Protein AF-A0A947ZQ32-F1 (afdb_monomer)

Nearest PDB structures (foldseek):
  6jqa-assembly1_A  TM=7.070E-01  e=9.763E-01  Onion yellows phytoplasma OY-W

Secondary structure (DSSP, 8-state):
-HHHHHHHHHHHHHTTHHHHHHTTS---SSHHHHHHHHHHHHHHHHHHHHHHHHHHHHHHHHHHHHTTTSHHHHHHHHHHHHHHHHHHHHHHHHHHHHHHHHHHHH-----------------GGGS--

Solvent-accessible surface area (backbone atoms only — not comparable to full-atom values): 7634 Å² total; per-residue (Å²): 116,76,66,58,53,50,54,51,46,51,54,59,61,50,55,64,54,51,52,63,64,52,72,73,53,77,83,62,92,45,74,67,41,54,52,51,50,53,52,54,55,49,61,62,46,49,64,56,50,51,55,52,49,54,54,49,36,55,50,28,52,54,50,28,64,76,34,58,90,38,75,71,50,30,52,54,24,50,51,49,35,51,53,38,51,51,55,50,49,57,63,60,54,49,56,59,52,52,49,51,51,44,43,72,74,69,48,75,89,68,72,82,70,79,67,81,75,69,77,76,71,73,74,76,78,77,84,79,126

Structure (mmCIF, N/CA/C/O backbone):
data_AF-A0A947ZQ32-F1
#
_entry.id   AF-A0A947ZQ32-F1
#
loop_
_atom_site.group_PDB
_atom_site.id
_atom_site.type_symbol
_atom_site.label_atom_id
_atom_site.label_alt_id
_atom_site.label_comp_id
_atom_site.label_asym_id
_atom_site.label_entity_id
_atom_site.label_seq_id
_atom_site.pdbx_PDB_ins_code
_atom_site.Cartn_x
_atom_site.Cartn_y
_atom_site.Cartn_z
_atom_site.occupancy
_atom_site.B_iso_or_equiv
_atom_site.auth_seq_id
_atom_site.auth_comp_id
_atom_site.auth_asym_id
_atom_site.auth_atom_id
_atom_site.pdbx_PDB_model_num
ATOM 1 N N . MET A 1 1 ? -3.448 5.251 24.837 1.00 46.88 1 MET A N 1
ATOM 2 C CA . MET A 1 1 ? -2.026 5.381 24.421 1.00 46.88 1 MET A CA 1
ATOM 3 C C . MET A 1 1 ? -1.297 4.055 24.137 1.00 46.88 1 MET A C 1
ATOM 5 O O . MET A 1 1 ? -0.444 4.045 23.260 1.00 46.88 1 MET A O 1
ATOM 9 N N . LYS A 1 2 ? -1.602 2.927 24.808 1.00 46.62 2 LYS A N 1
ATOM 10 C CA . LYS A 1 2 ? -0.868 1.649 24.618 1.00 46.62 2 LYS A CA 1
ATOM 11 C C . LYS A 1 2 ? -0.975 1.030 23.205 1.00 46.62 2 LYS A C 1
ATOM 13 O O . LYS A 1 2 ? -0.033 0.395 22.752 1.00 46.62 2 LYS A O 1
ATOM 18 N N . LYS A 1 3 ? -2.090 1.234 22.492 1.00 54.50 3 LYS A N 1
ATOM 19 C CA . LYS A 1 3 ? -2.329 0.665 21.147 1.00 54.50 3 LYS A CA 1
ATOM 20 C C . LYS A 1 3 ? -1.527 1.384 20.051 1.00 54.50 3 LYS A C 1
ATOM 22 O O . LYS A 1 3 ? -0.923 0.719 19.224 1.00 54.50 3 LYS A O 1
ATOM 27 N N . ILE A 1 4 ? -1.440 2.717 20.110 1.00 63.47 4 ILE A N 1
ATOM 28 C CA . ILE A 1 4 ? -0.642 3.529 19.173 1.00 63.47 4 ILE A CA 1
ATOM 29 C C . ILE A 1 4 ? 0.840 3.192 19.302 1.00 63.47 4 ILE A C 1
ATOM 31 O O . ILE A 1 4 ? 1.468 2.943 18.288 1.00 63.47 4 ILE A O 1
ATOM 35 N N . LYS A 1 5 ? 1.374 3.056 20.526 1.00 47.88 5 LYS A N 1
ATOM 36 C CA . LYS A 1 5 ? 2.768 2.621 20.725 1.00 47.88 5 LYS A CA 1
ATOM 37 C C . LYS A 1 5 ? 3.038 1.231 20.134 1.00 47.88 5 LYS A C 1
ATOM 39 O O . LYS A 1 5 ? 4.124 1.015 19.630 1.00 47.88 5 LYS A O 1
ATOM 44 N N . LYS A 1 6 ? 2.056 0.318 20.124 1.00 50.56 6 LYS A N 1
ATOM 45 C CA . LYS A 1 6 ? 2.178 -1.017 19.505 1.00 50.56 6 LYS A CA 1
ATOM 46 C C . LYS A 1 6 ? 2.192 -0.962 17.970 1.00 50.56 6 LYS A C 1
ATOM 48 O O . LYS A 1 6 ? 2.980 -1.678 17.367 1.00 50.56 6 LYS A O 1
ATOM 53 N N . TYR A 1 7 ? 1.384 -0.098 17.350 1.00 64.00 7 TYR A N 1
ATOM 54 C CA . TYR A 1 7 ? 1.437 0.143 15.899 1.00 64.00 7 TYR A CA 1
ATOM 55 C C . TYR A 1 7 ? 2.687 0.933 15.484 1.00 64.00 7 TYR A C 1
ATOM 57 O O . TYR A 1 7 ? 3.268 0.639 14.449 1.00 64.00 7 TYR A O 1
ATOM 65 N N . LEU A 1 8 ? 3.157 1.861 16.322 1.00 62.22 8 LEU A N 1
ATOM 66 C CA . LEU A 1 8 ? 4.417 2.583 16.120 1.00 62.22 8 LEU A CA 1
ATOM 67 C C . LEU A 1 8 ? 5.622 1.644 16.259 1.00 62.22 8 LEU A C 1
ATOM 69 O O . LEU A 1 8 ? 6.536 1.709 15.456 1.00 62.22 8 LEU A O 1
ATOM 73 N N . ILE A 1 9 ? 5.598 0.723 17.227 1.00 61.53 9 ILE A N 1
ATOM 74 C CA . ILE A 1 9 ? 6.610 -0.330 17.378 1.00 61.53 9 ILE A CA 1
ATOM 75 C C . ILE A 1 9 ? 6.544 -1.317 16.210 1.00 61.53 9 ILE A C 1
ATOM 77 O O . ILE A 1 9 ? 7.589 -1.694 15.715 1.00 61.53 9 ILE A O 1
ATOM 81 N N . ALA A 1 10 ? 5.368 -1.695 15.700 1.00 62.03 10 ALA A N 1
ATOM 82 C CA . ALA A 1 10 ? 5.274 -2.522 14.490 1.00 62.03 10 ALA A CA 1
ATOM 83 C C . ALA A 1 10 ? 5.827 -1.798 13.245 1.00 62.03 10 ALA A C 1
ATOM 85 O O . ALA A 1 10 ? 6.543 -2.399 12.448 1.00 62.03 10 ALA A O 1
ATOM 86 N N . PHE A 1 11 ? 5.568 -0.493 13.123 1.00 66.19 11 PHE A N 1
ATOM 87 C CA . PHE A 1 11 ? 6.130 0.357 12.073 1.00 66.19 11 PHE A CA 1
ATOM 88 C C . PHE A 1 11 ? 7.661 0.484 12.202 1.00 66.19 11 PHE A C 1
ATOM 90 O O . PHE A 1 11 ? 8.374 0.338 11.216 1.00 66.19 11 PHE A O 1
ATOM 97 N N . VAL A 1 12 ? 8.179 0.645 13.425 1.00 64.31 12 VAL A N 1
ATOM 98 C CA . VAL A 1 12 ? 9.615 0.780 13.744 1.00 64.31 12 VAL A CA 1
ATOM 99 C C . VAL A 1 12 ? 10.363 -0.558 13.773 1.00 64.31 12 VAL A C 1
ATOM 101 O O . VAL A 1 12 ? 11.568 -0.556 13.596 1.00 64.31 12 VAL A O 1
ATOM 104 N N . VAL A 1 13 ? 9.696 -1.698 13.965 1.00 62.75 13 VAL A N 1
ATOM 105 C CA . VAL A 1 13 ? 10.299 -3.047 13.899 1.00 62.75 13 VAL A CA 1
ATOM 106 C C . VAL A 1 13 ? 10.342 -3.563 12.458 1.00 62.75 13 VAL A C 1
ATOM 108 O O . VAL A 1 13 ? 11.260 -4.293 12.100 1.00 62.75 13 VAL A O 1
ATOM 111 N N . CYS A 1 14 ? 9.417 -3.127 11.597 1.00 59.31 14 CYS A N 1
ATOM 112 C CA . CYS A 1 14 ? 9.473 -3.411 10.162 1.00 59.31 14 CYS A CA 1
ATOM 113 C C . CYS A 1 14 ? 10.476 -2.502 9.427 1.00 59.31 14 CYS A C 1
ATOM 115 O O . CYS A 1 14 ? 11.136 -2.948 8.492 1.00 59.31 14 CYS A O 1
ATOM 117 N N . PHE A 1 15 ? 10.641 -1.251 9.876 1.00 67.75 15 PHE A N 1
ATOM 118 C CA . PHE A 1 15 ? 11.576 -0.281 9.296 1.00 67.75 15 PHE A CA 1
ATOM 119 C C . PHE A 1 15 ? 13.046 -0.757 9.200 1.00 67.75 15 PHE A C 1
ATOM 121 O O . PHE A 1 15 ? 13.650 -0.501 8.166 1.00 67.75 15 PHE A O 1
ATOM 128 N N . PRO A 1 16 ? 13.635 -1.483 10.179 1.00 61.34 16 PRO A N 1
ATOM 129 C CA . PRO A 1 16 ? 14.985 -2.043 10.086 1.00 61.34 16 PRO A CA 1
ATOM 130 C C . PRO A 1 16 ? 15.057 -3.390 9.347 1.00 61.34 16 PRO A C 1
ATOM 132 O O . PRO A 1 16 ? 16.154 -3.833 9.021 1.00 61.34 16 PRO A O 1
ATOM 135 N N . PHE A 1 17 ? 13.928 -4.025 9.013 1.00 60.00 17 PHE A N 1
ATOM 136 C CA . PHE A 1 17 ? 13.928 -5.211 8.143 1.00 60.00 17 PHE A CA 1
ATOM 137 C C . PHE A 1 17 ? 14.044 -4.845 6.653 1.00 60.00 17 PHE A C 1
ATOM 139 O O . PHE A 1 17 ? 14.484 -5.650 5.837 1.00 60.00 17 PHE A O 1
ATOM 146 N N . ILE A 1 18 ? 13.724 -3.595 6.310 1.00 63.19 18 ILE A N 1
ATOM 147 C CA . ILE A 1 18 ? 13.922 -3.011 4.981 1.00 63.19 18 ILE A CA 1
ATOM 148 C C . ILE A 1 18 ? 15.421 -2.874 4.640 1.00 63.19 18 ILE A C 1
ATOM 150 O O . ILE A 1 18 ? 15.821 -3.353 3.581 1.00 63.19 18 ILE A O 1
ATOM 154 N N . PRO A 1 19 ? 16.295 -2.303 5.500 1.00 61.06 19 PRO A N 1
ATOM 155 C CA . PRO A 1 19 ? 17.716 -2.204 5.206 1.00 61.06 19 PRO A CA 1
ATOM 156 C C . PRO A 1 19 ? 18.419 -3.557 5.176 1.00 61.06 19 PRO A C 1
ATOM 158 O O . PRO A 1 19 ? 19.328 -3.700 4.379 1.00 61.06 19 PRO A O 1
ATOM 161 N N . ALA A 1 20 ? 17.994 -4.572 5.938 1.00 62.91 20 ALA A N 1
ATOM 162 C CA . ALA A 1 20 ? 18.577 -5.915 5.821 1.00 62.91 20 ALA A CA 1
ATOM 163 C C . ALA A 1 20 ? 18.358 -6.537 4.423 1.00 62.91 20 ALA A C 1
ATOM 165 O O . ALA A 1 20 ? 19.247 -7.206 3.904 1.00 62.91 20 ALA A O 1
ATOM 166 N N . PHE A 1 21 ? 17.220 -6.250 3.778 1.00 54.41 21 PHE A N 1
ATOM 167 C CA . PHE A 1 21 ? 16.960 -6.606 2.377 1.00 54.41 21 PHE A CA 1
ATOM 168 C C . PHE A 1 21 ? 17.694 -5.676 1.389 1.00 54.41 21 PHE A C 1
ATOM 170 O O . PHE A 1 21 ? 18.061 -6.095 0.293 1.00 54.41 21 PHE A O 1
ATOM 177 N N . VAL A 1 22 ? 17.961 -4.421 1.785 1.00 58.72 22 VAL A N 1
ATOM 178 C CA . VAL A 1 22 ? 18.734 -3.445 0.992 1.00 58.72 22 VAL A CA 1
ATOM 179 C C . VAL A 1 22 ? 20.240 -3.695 0.990 1.00 58.72 22 VAL A C 1
ATOM 181 O O . VAL A 1 22 ? 20.886 -3.528 -0.040 1.00 58.72 22 VAL A O 1
ATOM 184 N N . LEU A 1 23 ? 20.785 -4.151 2.112 1.00 54.06 23 LEU A N 1
ATOM 185 C CA . LEU A 1 23 ? 22.210 -4.395 2.334 1.00 54.06 23 LEU A CA 1
ATOM 186 C C . LEU A 1 23 ? 22.721 -5.664 1.629 1.00 54.06 23 LEU A C 1
ATOM 188 O O . LEU A 1 23 ? 23.930 -5.822 1.495 1.00 54.06 23 LEU A O 1
ATOM 192 N N . ALA A 1 24 ? 21.833 -6.557 1.174 1.00 55.41 24 ALA A N 1
ATOM 193 C CA . ALA A 1 24 ? 22.203 -7.781 0.453 1.00 55.41 24 ALA A CA 1
ATOM 194 C C . ALA A 1 24 ? 22.401 -7.570 -1.061 1.00 55.41 24 ALA A C 1
ATOM 196 O O . ALA A 1 24 ? 23.012 -8.403 -1.727 1.00 55.41 24 ALA A O 1
ATOM 197 N N . SER A 1 25 ? 21.902 -6.463 -1.615 1.00 55.03 25 SER A N 1
ATOM 198 C CA . SER A 1 25 ? 22.090 -6.107 -3.022 1.00 55.03 25 SER A CA 1
ATOM 199 C C . SER A 1 25 ? 23.296 -5.179 -3.150 1.00 55.03 25 SER A C 1
ATOM 201 O O . SER A 1 25 ? 23.290 -4.086 -2.583 1.00 55.03 25 SER A O 1
ATOM 203 N N . SER A 1 26 ? 24.317 -5.612 -3.887 1.00 57.69 26 SER A N 1
ATOM 204 C CA . SER A 1 26 ? 25.496 -4.821 -4.259 1.00 57.69 26 SER A CA 1
ATOM 205 C C . SER A 1 26 ? 25.135 -3.400 -4.708 1.00 57.69 26 SER A C 1
ATOM 207 O O . SER A 1 26 ? 24.127 -3.198 -5.390 1.00 57.69 26 SER A O 1
ATOM 209 N N . ALA A 1 27 ? 25.963 -2.418 -4.335 1.00 62.16 27 ALA A N 1
ATOM 210 C CA . ALA A 1 27 ? 25.759 -1.015 -4.682 1.00 62.16 27 ALA A CA 1
ATOM 211 C C . ALA A 1 27 ? 25.591 -0.842 -6.208 1.00 62.16 27 ALA A C 1
ATOM 213 O O . ALA A 1 27 ? 26.426 -1.336 -6.966 1.00 62.16 27 ALA A O 1
ATOM 214 N N . PRO A 1 28 ? 24.522 -0.176 -6.682 1.00 58.72 28 PRO A N 1
ATOM 215 C CA . PRO A 1 28 ? 24.311 0.024 -8.108 1.00 58.72 28 PRO A CA 1
ATOM 216 C C . PRO A 1 28 ? 25.329 1.022 -8.668 1.00 58.72 28 PRO A C 1
ATOM 218 O O . PRO A 1 28 ? 25.417 2.152 -8.196 1.00 58.72 28 PRO A O 1
ATOM 221 N N . GLU A 1 29 ? 26.056 0.632 -9.714 1.00 72.25 29 GLU A N 1
ATOM 222 C CA . GLU A 1 29 ? 27.075 1.483 -10.350 1.00 72.25 29 GLU A CA 1
ATOM 223 C C . GLU A 1 29 ? 26.482 2.534 -11.315 1.00 72.25 29 GLU A C 1
ATOM 225 O O . GLU A 1 29 ? 27.190 3.422 -11.775 1.00 72.25 29 GLU A O 1
ATOM 230 N N . ASN A 1 30 ? 25.172 2.479 -11.603 1.00 80.75 30 ASN A N 1
ATOM 231 C CA . ASN A 1 30 ? 24.503 3.314 -12.610 1.00 80.75 30 ASN A CA 1
ATOM 232 C C . ASN A 1 30 ? 23.157 3.888 -12.125 1.00 80.75 30 ASN A C 1
ATOM 234 O O . ASN A 1 30 ? 22.475 3.291 -11.289 1.00 80.75 30 ASN A O 1
ATOM 238 N N . PHE A 1 31 ? 22.709 4.997 -12.734 1.00 74.62 31 PHE A N 1
ATOM 239 C CA . PHE A 1 31 ? 21.402 5.632 -12.469 1.00 74.62 31 PHE A CA 1
ATOM 240 C C . PHE A 1 31 ? 20.216 4.668 -12.654 1.00 74.62 31 PHE A C 1
ATOM 242 O O . PHE A 1 31 ? 19.262 4.682 -11.877 1.00 74.62 31 PHE A O 1
ATOM 249 N N . GLN A 1 32 ? 20.311 3.756 -13.624 1.00 76.62 32 GLN A N 1
ATOM 250 C CA . GLN A 1 32 ? 19.322 2.696 -13.825 1.00 76.62 32 GLN A CA 1
ATOM 251 C C . GLN A 1 32 ? 19.237 1.738 -12.627 1.00 76.62 32 GLN A C 1
ATOM 253 O O . GLN A 1 32 ? 18.145 1.302 -12.269 1.00 76.62 32 GLN A O 1
ATOM 258 N N . GLY A 1 33 ? 20.360 1.457 -11.962 1.00 74.75 33 GLY A N 1
ATOM 259 C CA . GLY A 1 33 ? 20.382 0.636 -10.754 1.00 74.75 33 GLY A CA 1
ATOM 260 C C . GLY A 1 33 ? 19.756 1.343 -9.546 1.00 74.75 33 GLY A C 1
ATOM 261 O O . GLY A 1 33 ? 19.100 0.691 -8.739 1.00 74.75 33 GLY A O 1
ATOM 262 N N . LEU A 1 34 ? 19.858 2.676 -9.457 1.00 77.81 34 LEU A N 1
ATOM 263 C CA . LEU A 1 34 ? 19.152 3.463 -8.434 1.00 77.81 34 LEU A CA 1
ATOM 264 C C . LEU A 1 34 ? 17.629 3.428 -8.636 1.00 77.81 34 LEU A C 1
ATOM 266 O O . LEU A 1 34 ? 16.885 3.235 -7.674 1.00 77.81 34 LEU A O 1
ATOM 270 N N . ILE A 1 35 ? 17.161 3.560 -9.883 1.00 81.38 35 ILE A N 1
ATOM 271 C CA . ILE A 1 35 ? 15.731 3.452 -10.214 1.00 81.38 35 ILE A CA 1
ATOM 272 C C . ILE A 1 35 ? 15.229 2.030 -9.954 1.00 81.38 35 ILE A C 1
ATOM 274 O O . ILE A 1 35 ? 14.201 1.860 -9.301 1.00 81.38 35 ILE A O 1
ATOM 278 N N . GLY A 1 36 ? 15.969 1.012 -10.403 1.00 77.94 36 GLY A N 1
ATOM 279 C CA . GLY A 1 36 ? 15.650 -0.391 -10.134 1.00 77.94 36 GLY A CA 1
ATOM 280 C C . GLY A 1 36 ? 15.515 -0.663 -8.637 1.00 77.94 36 GLY A C 1
ATOM 281 O O . GLY A 1 36 ? 14.543 -1.281 -8.210 1.00 77.94 36 GLY A O 1
ATOM 282 N N . ARG A 1 37 ? 16.407 -0.088 -7.820 1.00 74.44 37 ARG A N 1
ATOM 283 C CA . ARG A 1 37 ? 16.357 -0.213 -6.359 1.00 74.44 37 ARG A CA 1
ATOM 284 C C . ARG A 1 37 ? 15.119 0.427 -5.744 1.00 74.44 37 ARG A C 1
ATOM 286 O O . ARG A 1 37 ? 14.517 -0.158 -4.843 1.00 74.44 37 ARG A O 1
ATOM 293 N N . ALA A 1 38 ? 14.745 1.614 -6.217 1.00 76.50 38 ALA A N 1
ATOM 294 C CA . ALA A 1 38 ? 13.540 2.297 -5.764 1.00 76.50 38 ALA A CA 1
ATOM 295 C C . ALA A 1 38 ? 12.280 1.499 -6.131 1.00 76.50 38 ALA A C 1
ATOM 297 O O . ALA A 1 38 ? 11.406 1.304 -5.288 1.00 76.50 38 ALA A O 1
ATOM 298 N N . VAL A 1 39 ? 12.210 0.978 -7.358 1.00 80.38 39 VAL A N 1
ATOM 299 C CA . VAL A 1 39 ? 11.083 0.159 -7.828 1.00 80.38 39 VAL A CA 1
ATOM 300 C C . VAL A 1 39 ? 10.973 -1.143 -7.039 1.00 80.38 39 VAL A C 1
ATOM 302 O O . VAL A 1 39 ? 9.871 -1.526 -6.654 1.00 80.38 39 VAL A O 1
ATOM 305 N N . GLU A 1 40 ? 12.087 -1.808 -6.754 1.00 76.31 40 GLU A N 1
ATOM 306 C CA . GLU A 1 40 ? 12.119 -3.053 -5.983 1.00 76.31 40 GLU A CA 1
ATOM 307 C C . GLU A 1 40 ? 11.666 -2.832 -4.530 1.00 76.31 40 GLU A C 1
ATOM 309 O O . GLU A 1 40 ? 10.861 -3.595 -3.994 1.00 76.31 40 GLU A O 1
ATOM 314 N N . LEU A 1 41 ? 12.098 -1.723 -3.920 1.00 74.94 41 LEU A N 1
ATOM 315 C CA . LEU A 1 41 ? 11.662 -1.327 -2.583 1.00 74.94 41 LEU A CA 1
ATOM 316 C C . LEU A 1 41 ? 10.151 -1.056 -2.533 1.00 74.94 41 LEU A C 1
ATOM 318 O O . LEU A 1 41 ? 9.462 -1.520 -1.624 1.00 74.94 41 LEU A O 1
ATOM 322 N N . ILE A 1 42 ? 9.625 -0.334 -3.523 1.00 78.00 42 ILE A N 1
ATOM 323 C CA . ILE A 1 42 ? 8.188 -0.064 -3.633 1.00 78.00 42 ILE A CA 1
ATOM 324 C C . ILE A 1 42 ? 7.422 -1.373 -3.866 1.00 78.00 42 ILE A C 1
ATOM 326 O O . ILE A 1 42 ? 6.412 -1.616 -3.209 1.00 78.00 42 ILE A O 1
ATOM 330 N N . SER A 1 43 ? 7.927 -2.251 -4.733 1.00 77.56 43 SER A N 1
ATOM 331 C CA . SER A 1 43 ? 7.287 -3.529 -5.074 1.00 77.56 43 SER A CA 1
ATOM 332 C C . SER A 1 43 ? 7.188 -4.483 -3.883 1.00 77.56 43 SER A C 1
ATOM 334 O O . SER A 1 43 ? 6.219 -5.231 -3.795 1.00 77.56 43 SER A O 1
ATOM 336 N N . LEU A 1 44 ? 8.126 -4.424 -2.931 1.00 78.31 44 LEU A N 1
ATOM 337 C CA . LEU A 1 44 ? 8.056 -5.178 -1.674 1.00 78.31 44 LEU A CA 1
ATOM 338 C C . LEU A 1 44 ? 7.043 -4.579 -0.679 1.00 78.31 44 LEU A C 1
ATOM 340 O O . LEU A 1 44 ? 6.383 -5.304 0.065 1.00 78.31 44 LEU A O 1
ATOM 344 N N . MET A 1 45 ? 6.902 -3.252 -0.662 1.00 74.38 45 MET A N 1
ATOM 345 C CA . MET A 1 45 ? 5.987 -2.547 0.245 1.00 74.38 45 MET A CA 1
ATOM 346 C C . MET A 1 45 ? 4.519 -2.652 -0.186 1.00 74.38 45 MET A C 1
ATOM 348 O O . MET A 1 45 ? 3.634 -2.722 0.666 1.00 74.38 45 MET A O 1
ATOM 352 N N . VAL A 1 46 ? 4.239 -2.698 -1.490 1.00 82.19 46 VAL A N 1
ATOM 353 C CA . VAL A 1 46 ? 2.874 -2.792 -2.040 1.00 82.19 46 VAL A CA 1
ATOM 354 C C . VAL A 1 46 ? 2.070 -3.985 -1.488 1.00 82.19 46 VAL A C 1
ATOM 356 O O . VAL A 1 46 ? 1.000 -3.745 -0.925 1.00 82.19 46 VAL A O 1
ATOM 359 N N . PRO A 1 47 ? 2.527 -5.252 -1.565 1.00 77.75 47 PRO A N 1
ATOM 360 C CA . PRO A 1 47 ? 1.763 -6.392 -1.046 1.00 77.75 47 PRO A CA 1
ATOM 361 C C . PRO A 1 47 ? 1.566 -6.328 0.476 1.00 77.75 47 PRO A C 1
ATOM 363 O O . PRO A 1 47 ? 0.527 -6.754 0.986 1.00 77.75 47 PRO A O 1
ATOM 366 N N . LEU A 1 48 ? 2.511 -5.727 1.206 1.00 82.69 48 LEU A N 1
ATOM 367 C CA . LEU A 1 48 ? 2.392 -5.492 2.645 1.00 82.69 48 LEU A CA 1
ATOM 368 C C . LEU A 1 48 ? 1.284 -4.471 2.967 1.00 82.69 48 LEU A C 1
ATOM 370 O O . LEU A 1 48 ? 0.480 -4.699 3.874 1.00 82.69 48 LEU A O 1
ATOM 374 N N . LEU A 1 49 ? 1.185 -3.384 2.192 1.00 80.94 49 LEU A N 1
ATOM 375 C CA . LEU A 1 49 ? 0.098 -2.405 2.300 1.00 80.94 49 LEU A CA 1
ATOM 376 C C . LEU A 1 49 ? -1.260 -3.003 1.916 1.00 80.94 49 LEU A C 1
ATOM 378 O O . LEU A 1 49 ? -2.250 -2.727 2.592 1.00 80.94 49 LEU A O 1
ATOM 382 N N . ILE A 1 50 ? -1.31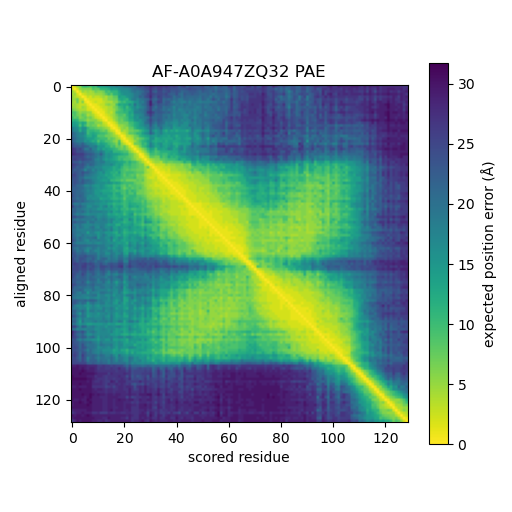8 -3.831 0.868 1.00 80.75 50 ILE A N 1
ATOM 383 C CA . ILE A 1 50 ? -2.552 -4.510 0.442 1.00 80.7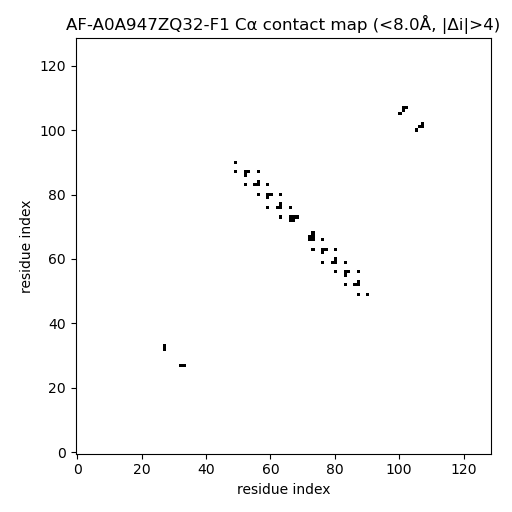5 50 ILE A CA 1
ATO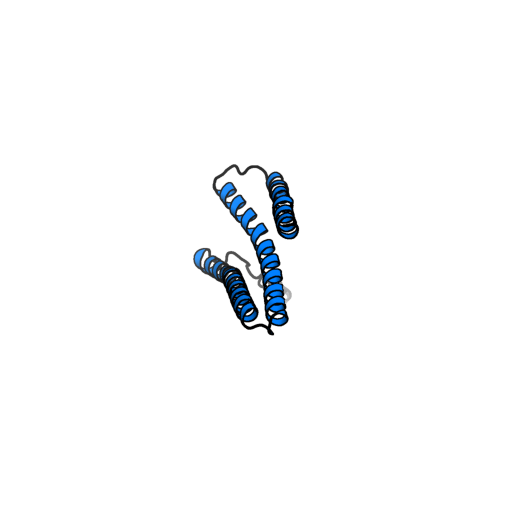M 384 C C . ILE A 1 50 ? -3.064 -5.416 1.565 1.00 80.75 50 ILE A C 1
ATOM 386 O O . ILE A 1 50 ? -4.226 -5.309 1.952 1.00 80.75 50 ILE A O 1
ATOM 390 N N . SER A 1 51 ? -2.190 -6.243 2.145 1.00 82.19 51 SER A N 1
ATOM 391 C CA . SER A 1 51 ? -2.540 -7.108 3.277 1.00 82.19 51 SER A CA 1
ATOM 392 C C . SER A 1 51 ? -3.083 -6.300 4.464 1.00 82.19 51 SER A C 1
ATOM 394 O O . SER A 1 51 ? -4.171 -6.578 4.972 1.00 82.19 51 SER A O 1
ATOM 396 N N . ALA A 1 52 ? -2.395 -5.222 4.854 1.00 82.31 52 ALA A N 1
ATOM 397 C CA . ALA A 1 52 ? -2.851 -4.346 5.932 1.00 82.31 52 ALA A CA 1
ATOM 398 C C . ALA A 1 52 ? -4.196 -3.655 5.622 1.00 82.31 52 ALA A C 1
ATOM 400 O O . ALA A 1 52 ? -5.050 -3.543 6.505 1.00 82.31 52 ALA A O 1
ATOM 401 N N . SER A 1 53 ? -4.406 -3.217 4.378 1.00 80.50 53 SER A N 1
ATOM 402 C CA . SER A 1 53 ? -5.642 -2.567 3.927 1.00 80.50 53 SER A CA 1
ATOM 403 C C . SER A 1 53 ? -6.837 -3.522 3.964 1.00 80.50 53 SER A C 1
ATOM 405 O O . SER A 1 53 ? -7.893 -3.161 4.476 1.00 80.50 53 SER A O 1
ATOM 407 N N . VAL A 1 54 ? -6.660 -4.775 3.529 1.00 85.00 54 VAL A N 1
ATOM 408 C CA . VAL A 1 54 ? -7.698 -5.818 3.621 1.00 85.00 54 VAL A CA 1
ATOM 409 C C . VAL A 1 54 ? -8.085 -6.081 5.079 1.00 85.00 54 VAL A C 1
ATOM 411 O O . VAL A 1 54 ?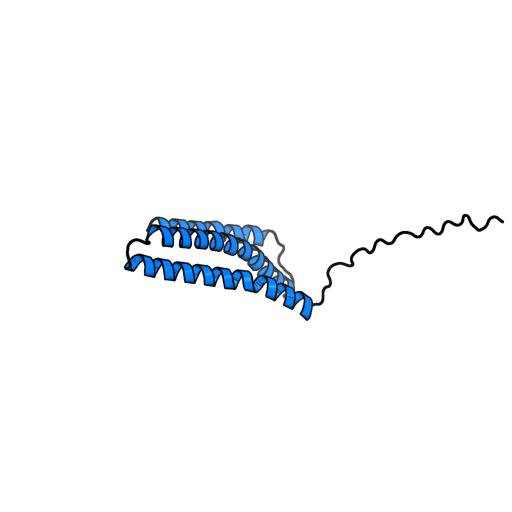 -9.271 -6.150 5.405 1.00 85.00 54 VAL A O 1
ATOM 414 N N . LEU A 1 55 ? -7.108 -6.150 5.988 1.00 87.50 55 LEU A N 1
ATOM 415 C CA . LEU A 1 55 ? -7.380 -6.290 7.422 1.00 87.50 55 LEU A CA 1
ATOM 416 C C . LEU A 1 55 ? -8.171 -5.093 7.980 1.00 87.50 55 LEU A C 1
ATOM 418 O O . LEU A 1 55 ? -9.116 -5.281 8.749 1.00 87.50 55 LEU A O 1
ATOM 422 N N . LEU A 1 56 ? -7.814 -3.866 7.590 1.00 81.81 56 LEU A N 1
ATOM 423 C CA . LEU A 1 56 ? -8.530 -2.653 7.996 1.00 81.81 56 LEU A CA 1
ATOM 424 C C . LEU A 1 56 ? -9.941 -2.579 7.409 1.00 81.81 56 LEU A C 1
ATOM 426 O O . LEU A 1 56 ? -10.855 -2.128 8.096 1.00 81.81 56 LEU A O 1
ATOM 430 N N . PHE A 1 57 ? -10.129 -3.051 6.179 1.00 81.88 57 PHE A N 1
ATOM 431 C CA . PHE A 1 57 ? -11.427 -3.135 5.522 1.00 81.88 57 PHE A CA 1
ATOM 432 C C . PHE A 1 57 ? -12.372 -4.073 6.284 1.00 81.88 57 PHE A C 1
ATOM 434 O O . PHE A 1 57 ? -13.472 -3.668 6.668 1.00 81.88 57 PHE A O 1
ATOM 441 N N . ILE A 1 58 ? -11.907 -5.284 6.611 1.00 86.19 58 ILE A N 1
ATOM 442 C CA . ILE A 1 58 ? -12.674 -6.256 7.406 1.00 86.19 58 ILE A CA 1
ATOM 443 C C . ILE A 1 58 ? -12.986 -5.686 8.800 1.00 86.19 58 ILE A C 1
ATOM 445 O O . ILE A 1 58 ? -14.119 -5.777 9.277 1.00 86.19 58 ILE A O 1
ATOM 449 N N . TYR A 1 59 ? -12.010 -5.035 9.442 1.00 81.62 59 TYR A N 1
ATOM 450 C CA . TYR A 1 59 ? -12.212 -4.377 10.735 1.00 81.62 59 TYR A CA 1
ATOM 451 C C . TYR A 1 59 ? -13.223 -3.218 10.661 1.00 81.62 59 TYR A C 1
ATOM 453 O O . TYR A 1 59 ? -14.031 -3.047 11.574 1.00 81.62 59 TYR A O 1
ATOM 461 N N . GLY A 1 60 ? -13.217 -2.438 9.578 1.00 78.44 60 GLY A N 1
ATOM 462 C CA . GLY A 1 60 ? -14.164 -1.349 9.333 1.00 78.44 60 GLY A CA 1
ATOM 463 C C . GLY A 1 60 ? -15.607 -1.841 9.213 1.00 78.44 60 GLY A C 1
ATOM 464 O O . GLY A 1 60 ? -16.501 -1.259 9.829 1.00 78.44 60 GLY A O 1
ATOM 465 N N . ILE A 1 61 ? -15.825 -2.956 8.509 1.00 78.44 61 ILE A N 1
ATOM 466 C CA . ILE A 1 61 ? -17.143 -3.601 8.394 1.00 78.44 61 ILE A CA 1
ATOM 467 C C . ILE A 1 61 ? -17.604 -4.132 9.753 1.00 78.44 61 ILE A C 1
ATOM 469 O O . ILE A 1 61 ? -18.718 -3.835 10.184 1.00 78.44 61 ILE A O 1
ATOM 473 N N . ALA A 1 62 ? -16.742 -4.867 10.462 1.00 81.81 62 ALA A N 1
ATOM 474 C CA . ALA A 1 62 ? -17.069 -5.402 11.783 1.00 81.81 62 ALA A CA 1
ATOM 475 C C . ALA A 1 62 ? -17.458 -4.283 12.764 1.00 81.81 62 ALA A C 1
ATOM 477 O O . ALA A 1 62 ? -18.420 -4.406 13.522 1.00 81.81 62 ALA A O 1
ATOM 478 N N . ARG A 1 63 ? -16.748 -3.152 12.704 1.00 74.25 63 ARG A N 1
ATOM 479 C CA . ARG A 1 63 ? -17.036 -1.965 13.510 1.00 74.25 63 ARG A CA 1
ATOM 480 C C . ARG A 1 63 ? -18.363 -1.308 13.136 1.00 74.25 63 ARG A C 1
ATOM 482 O O . ARG A 1 63 ? -19.098 -0.903 14.031 1.00 74.25 63 ARG A O 1
ATOM 489 N N . TYR A 1 64 ? -18.671 -1.210 11.846 1.00 73.12 64 TYR A N 1
ATOM 490 C CA . TYR A 1 64 ? -19.941 -0.662 11.374 1.00 73.12 64 TYR A CA 1
ATOM 491 C C . TYR A 1 64 ? -21.140 -1.476 11.874 1.00 73.12 64 TYR A C 1
ATOM 493 O O . TYR A 1 64 ? -22.107 -0.899 12.364 1.00 73.12 64 TYR A O 1
ATOM 501 N N . ILE A 1 65 ? -21.042 -2.807 11.819 1.00 77.75 65 ILE A N 1
ATOM 502 C CA . ILE A 1 65 ? -22.102 -3.711 12.285 1.00 77.75 65 ILE A CA 1
ATOM 503 C C . ILE A 1 65 ? -22.253 -3.637 13.813 1.00 77.75 65 ILE A C 1
ATOM 505 O O . ILE A 1 65 ? -23.370 -3.563 14.316 1.00 77.75 65 ILE A O 1
ATOM 509 N N . TYR A 1 66 ? -21.146 -3.596 14.565 1.00 76.69 66 TYR A N 1
ATOM 510 C CA . TYR A 1 66 ? -21.177 -3.608 16.034 1.00 76.69 66 TYR A CA 1
ATOM 511 C C . TYR A 1 66 ? -21.763 -2.331 16.665 1.00 76.69 66 TYR A C 1
ATOM 513 O O . TYR A 1 66 ? -22.313 -2.378 17.761 1.00 76.69 66 TYR A O 1
ATOM 521 N N . TYR A 1 67 ? -21.644 -1.177 16.003 1.00 72.44 67 TYR A N 1
ATOM 522 C CA . TYR A 1 67 ? -22.129 0.112 16.518 1.00 72.44 67 TYR A CA 1
ATOM 523 C C . TYR A 1 67 ? -23.420 0.609 15.842 1.00 72.44 67 TYR A C 1
ATOM 525 O O . TYR A 1 67 ? -23.753 1.790 15.957 1.00 72.44 67 TYR A O 1
ATOM 533 N N . GLY A 1 68 ? -24.153 -0.277 15.159 1.00 63.53 68 GLY A N 1
ATOM 534 C CA . GLY A 1 68 ? -25.366 0.061 14.405 1.00 63.53 68 GLY A CA 1
ATOM 535 C C . GLY A 1 68 ? -26.534 0.619 15.233 1.00 63.53 68 GLY A C 1
ATOM 536 O O . GLY A 1 68 ? -27.405 1.260 14.652 1.00 63.53 68 GLY A O 1
ATOM 537 N N . ASP A 1 69 ? -26.520 0.426 16.556 1.00 67.81 69 ASP A N 1
ATOM 538 C CA . ASP A 1 69 ? -27.605 0.782 17.490 1.00 67.81 69 ASP A CA 1
ATOM 539 C C . ASP A 1 69 ? -27.570 2.235 18.005 1.00 67.81 69 ASP A C 1
ATOM 541 O O . ASP A 1 69 ? -28.488 2.677 18.690 1.00 67.81 69 ASP A O 1
ATOM 545 N N . SER A 1 70 ? -26.516 3.005 17.707 1.00 70.00 70 SER A N 1
ATOM 546 C CA . SER A 1 70 ? -26.455 4.429 18.069 1.00 70.00 70 SER A CA 1
ATOM 547 C C . SER A 1 70 ? -26.209 5.289 16.834 1.00 70.00 70 SER A C 1
ATOM 549 O O . SER A 1 70 ? -25.154 5.156 16.206 1.00 70.00 70 SER A O 1
ATOM 551 N N . ASP A 1 71 ? -27.140 6.191 16.513 1.00 68.69 71 ASP A N 1
ATOM 552 C CA . ASP A 1 71 ? -27.113 7.021 15.297 1.00 68.69 71 ASP A CA 1
ATOM 553 C C . ASP A 1 71 ? -25.780 7.758 15.085 1.00 68.69 71 ASP A C 1
ATOM 555 O O . ASP A 1 71 ? -25.252 7.800 13.973 1.00 68.69 71 ASP A O 1
ATOM 559 N N . THR A 1 72 ? -25.167 8.249 16.165 1.00 71.81 72 THR A N 1
ATOM 560 C CA . THR A 1 72 ? -23.882 8.965 16.125 1.00 71.81 72 THR A CA 1
ATOM 561 C C . THR A 1 72 ? -22.706 8.070 15.727 1.00 71.81 72 THR A C 1
ATOM 563 O O . THR A 1 72 ? -21.894 8.445 14.882 1.00 71.81 72 THR A O 1
ATOM 566 N N . LYS A 1 73 ? -22.611 6.852 16.274 1.00 67.88 73 LYS A N 1
ATOM 567 C CA . LYS A 1 73 ? -21.529 5.912 15.917 1.00 67.88 73 LYS A CA 1
ATOM 568 C C . LYS A 1 73 ? -21.771 5.208 14.590 1.00 67.88 73 LYS A C 1
ATOM 570 O O . LYS A 1 73 ? -20.819 4.755 13.955 1.00 67.88 73 LYS A O 1
ATOM 575 N N . ARG A 1 74 ? -23.026 5.130 14.153 1.00 69.88 74 ARG A N 1
ATOM 576 C CA . ARG A 1 74 ? -23.397 4.591 12.846 1.00 69.88 74 ARG A CA 1
ATOM 577 C C . ARG A 1 74 ? -22.935 5.511 11.718 1.00 69.88 74 ARG A C 1
ATOM 579 O O . ARG A 1 74 ? -22.430 5.024 10.708 1.00 69.88 74 ARG A O 1
ATOM 586 N N . GLU A 1 75 ? -23.050 6.825 11.895 1.00 73.50 75 GLU A N 1
ATOM 587 C CA . GLU A 1 75 ? -22.503 7.810 10.958 1.00 73.50 75 GLU A CA 1
ATOM 588 C C . GLU A 1 75 ? -20.970 7.760 10.895 1.00 73.50 75 GLU A C 1
ATOM 590 O O . GLU A 1 75 ? -20.387 7.712 9.810 1.00 73.50 75 GLU A O 1
ATOM 595 N N . GLU A 1 76 ? -20.315 7.665 12.050 1.00 72.06 76 GLU A N 1
ATOM 596 C CA . GLU A 1 76 ? -18.858 7.556 12.132 1.00 72.06 76 GLU A CA 1
ATOM 597 C C . GLU A 1 76 ? -18.344 6.245 11.503 1.00 72.06 76 GLU A C 1
ATOM 599 O O . GLU A 1 76 ? -17.380 6.244 10.732 1.00 72.06 76 GLU A O 1
ATOM 604 N N . GLY A 1 77 ? -19.037 5.127 11.748 1.00 72.81 77 GLY A N 1
ATOM 605 C CA . GLY A 1 77 ? -18.751 3.832 11.129 1.00 72.81 77 GLY A CA 1
ATOM 606 C C . GLY A 1 77 ? -18.983 3.828 9.616 1.00 72.81 77 GLY A C 1
ATOM 607 O O . GLY A 1 77 ? -18.194 3.234 8.882 1.00 72.81 77 GLY A O 1
ATOM 608 N N . ARG A 1 78 ? -20.024 4.524 9.135 1.00 74.75 78 ARG A N 1
ATOM 609 C CA . ARG A 1 78 ? -20.310 4.685 7.700 1.00 74.75 78 ARG A CA 1
ATOM 610 C C . ARG A 1 78 ? -19.178 5.435 7.007 1.00 74.75 78 ARG A C 1
ATOM 612 O O . ARG A 1 78 ? -18.685 4.982 5.979 1.00 74.75 78 ARG A O 1
ATOM 619 N N . ASN A 1 79 ? -18.721 6.538 7.598 1.00 78.94 79 ASN A N 1
ATOM 620 C CA . ASN A 1 79 ? -17.595 7.297 7.063 1.00 78.94 79 ASN A CA 1
ATOM 621 C C . ASN A 1 79 ? -16.321 6.444 7.036 1.00 78.94 79 ASN A C 1
ATOM 623 O O . ASN A 1 79 ? -15.639 6.397 6.017 1.00 78.94 79 ASN A O 1
ATOM 627 N N . PHE A 1 80 ? -16.029 5.705 8.110 1.00 77.56 80 PHE A N 1
ATOM 628 C CA . PHE A 1 80 ? -14.858 4.827 8.164 1.00 77.56 80 PHE A CA 1
ATOM 629 C C . PHE A 1 80 ? -14.903 3.705 7.110 1.00 77.56 80 PHE A C 1
ATOM 631 O O . PHE A 1 80 ? -13.881 3.389 6.502 1.00 77.56 80 PHE A O 1
ATOM 638 N N . MET A 1 81 ? -16.085 3.139 6.847 1.00 81.00 81 MET A N 1
ATOM 639 C CA . MET A 1 81 ? -16.289 2.160 5.775 1.00 81.00 81 MET A CA 1
ATOM 640 C C . MET A 1 81 ? -16.022 2.770 4.395 1.00 81.00 81 MET A C 1
ATOM 642 O O . MET A 1 81 ? -15.300 2.173 3.601 1.00 81.00 81 MET A O 1
ATOM 646 N N . MET A 1 82 ? -16.545 3.971 4.127 1.00 82.56 82 MET A N 1
ATOM 647 C CA . MET A 1 82 ? -16.314 4.675 2.861 1.00 82.56 82 MET A CA 1
ATOM 648 C C . MET A 1 82 ? -14.824 4.945 2.630 1.00 82.56 82 MET A C 1
ATOM 650 O O . MET A 1 82 ? -14.316 4.669 1.547 1.00 82.56 82 MET A O 1
ATOM 654 N N . TRP A 1 83 ? -14.096 5.393 3.657 1.00 82.12 83 TRP A N 1
ATOM 655 C CA . TRP A 1 83 ? -12.642 5.574 3.578 1.00 82.12 83 TRP A CA 1
ATOM 656 C C . TRP A 1 83 ? -11.895 4.261 3.301 1.00 82.12 83 TRP A C 1
ATOM 658 O O . TRP A 1 83 ? -10.955 4.254 2.506 1.00 82.12 83 TRP A O 1
ATOM 668 N N . GLY A 1 84 ? -12.330 3.144 3.895 1.00 80.88 84 GLY A N 1
ATOM 669 C CA . GLY A 1 84 ? -11.775 1.816 3.613 1.00 80.88 84 GLY A CA 1
ATOM 670 C C . GLY A 1 84 ? -12.021 1.350 2.173 1.00 80.88 84 GLY A C 1
ATOM 671 O O . GLY A 1 84 ? -11.104 0.849 1.526 1.00 80.88 84 GLY A O 1
ATOM 672 N N . ILE A 1 85 ? -13.232 1.565 1.648 1.00 85.25 85 ILE A N 1
ATOM 673 C CA . ILE A 1 85 ? -13.595 1.235 0.259 1.00 85.25 85 ILE A CA 1
ATOM 674 C C . ILE A 1 85 ? -12.768 2.060 -0.729 1.00 85.25 85 ILE A C 1
ATOM 676 O O . ILE A 1 85 ? -12.230 1.507 -1.684 1.00 85.25 85 ILE A O 1
ATOM 680 N N . ILE A 1 86 ? -12.628 3.366 -0.490 1.00 86.88 86 ILE A N 1
ATOM 681 C CA . ILE A 1 86 ? -11.843 4.261 -1.351 1.00 86.88 86 ILE A CA 1
ATOM 682 C C . ILE A 1 86 ? -10.375 3.817 -1.384 1.00 86.88 86 ILE A C 1
ATOM 684 O O . ILE A 1 86 ? -9.785 3.718 -2.459 1.00 86.88 86 ILE A O 1
ATOM 688 N N . ALA A 1 87 ? -9.794 3.493 -0.225 1.00 81.75 87 ALA A N 1
ATOM 689 C CA . ALA A 1 87 ? -8.420 3.007 -0.145 1.00 81.75 87 ALA A CA 1
ATOM 690 C C . ALA A 1 87 ? -8.223 1.685 -0.908 1.00 81.75 87 ALA A C 1
ATOM 692 O O . ALA A 1 87 ? -7.234 1.529 -1.624 1.00 81.75 87 ALA A O 1
ATOM 693 N N . LEU A 1 88 ? -9.170 0.748 -0.797 1.00 85.25 88 LEU A N 1
ATOM 694 C CA . LEU A 1 88 ? -9.130 -0.517 -1.531 1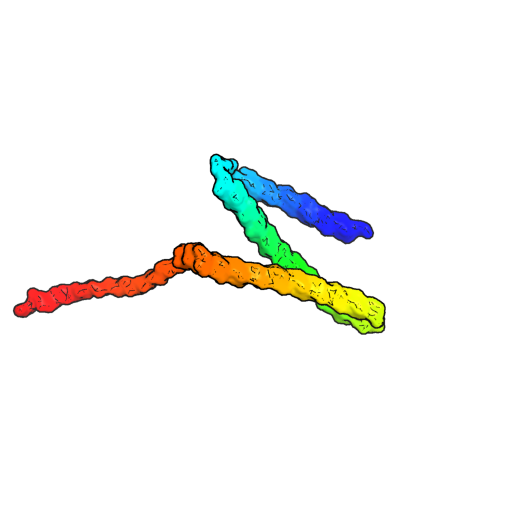.00 85.25 88 LEU A CA 1
ATOM 695 C C . LEU A 1 88 ? -9.265 -0.295 -3.042 1.00 85.25 88 LEU A C 1
ATOM 697 O O . LEU A 1 88 ? -8.494 -0.860 -3.814 1.00 85.25 88 LEU A O 1
ATOM 701 N N . PHE A 1 89 ? -10.188 0.571 -3.459 1.00 87.62 89 PHE A N 1
ATOM 702 C CA . PHE A 1 89 ? -10.416 0.895 -4.863 1.00 87.62 89 PHE A CA 1
ATOM 703 C C . PHE A 1 89 ? -9.166 1.478 -5.532 1.00 87.62 89 PHE A C 1
ATOM 705 O O . PHE A 1 89 ? -8.767 1.003 -6.592 1.00 87.62 89 PHE A O 1
ATOM 712 N N . VAL A 1 90 ? -8.504 2.453 -4.899 1.00 87.62 90 VAL A N 1
ATOM 713 C CA . VAL A 1 90 ? -7.271 3.052 -5.439 1.00 87.62 90 VAL A CA 1
ATOM 714 C C . VAL A 1 90 ? -6.166 2.003 -5.581 1.00 87.62 90 VAL A C 1
ATOM 716 O O . VAL A 1 90 ? -5.525 1.933 -6.626 1.00 87.62 90 VAL A O 1
ATOM 719 N N . MET A 1 91 ? -5.971 1.150 -4.571 1.00 81.19 91 MET A N 1
ATOM 720 C CA . MET A 1 91 ? -4.916 0.129 -4.594 1.00 81.19 91 MET A CA 1
ATOM 721 C C . MET A 1 91 ? -5.153 -0.942 -5.666 1.00 81.19 91 MET A C 1
ATOM 723 O O . MET A 1 91 ? -4.217 -1.326 -6.365 1.00 81.19 91 MET A O 1
ATOM 727 N N . VAL A 1 92 ? -6.398 -1.401 -5.827 1.00 85.06 92 VAL A N 1
ATOM 728 C CA . VAL A 1 92 ? -6.762 -2.408 -6.836 1.00 85.06 92 VAL A CA 1
ATOM 729 C C . VAL A 1 92 ? -6.759 -1.815 -8.246 1.00 85.06 92 VAL A C 1
ATOM 731 O O . VAL A 1 92 ? -6.393 -2.511 -9.182 1.00 85.06 92 VAL A O 1
ATOM 734 N N . SER A 1 93 ? -7.107 -0.536 -8.410 1.00 89.88 93 SER A N 1
ATOM 735 C CA . SER A 1 93 ? -7.190 0.125 -9.722 1.00 89.88 93 SER A CA 1
ATOM 736 C C . SER A 1 93 ? -5.823 0.322 -10.396 1.00 89.88 93 SER A C 1
ATOM 738 O O . SER A 1 93 ? -5.710 0.267 -11.620 1.00 89.88 93 SER A O 1
ATOM 740 N N . ILE A 1 94 ? -4.754 0.492 -9.613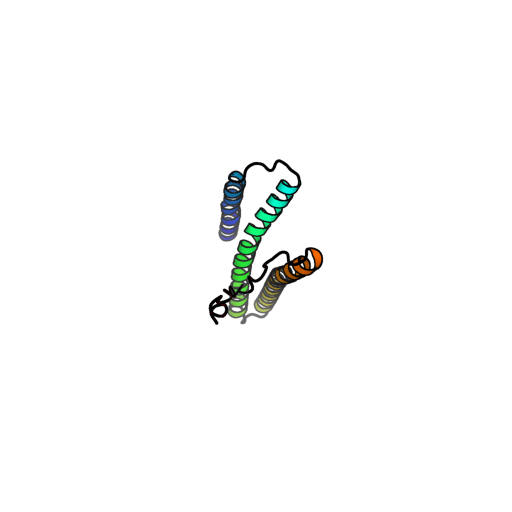 1.00 87.00 94 ILE A N 1
ATOM 741 C CA . ILE A 1 94 ? -3.412 0.760 -10.151 1.00 87.00 94 ILE A CA 1
ATOM 742 C C . ILE A 1 94 ? -2.805 -0.478 -10.831 1.00 87.00 94 ILE A C 1
ATOM 744 O O . ILE A 1 94 ? -2.150 -0.340 -11.858 1.00 87.00 94 ILE A O 1
ATOM 748 N N . TRP A 1 95 ? -3.026 -1.689 -10.312 1.00 81.88 95 TRP A N 1
ATOM 749 C CA . TRP A 1 95 ? -2.398 -2.912 -10.840 1.00 81.88 95 TRP A CA 1
ATOM 750 C C . TRP A 1 95 ? -2.804 -3.247 -12.293 1.00 81.88 95 TRP A C 1
ATOM 752 O O . TRP A 1 95 ? -1.913 -3.434 -13.124 1.00 81.88 95 TRP A O 1
ATOM 762 N N . PRO A 1 96 ? -4.107 -3.267 -12.647 1.00 84.94 96 PRO A N 1
ATOM 763 C CA . PRO A 1 96 ? -4.556 -3.494 -14.020 1.00 84.94 96 PRO A CA 1
ATOM 764 C C . PRO A 1 96 ? -4.120 -2.376 -14.962 1.00 84.94 96 PRO A C 1
ATOM 766 O O . PRO A 1 96 ? -3.664 -2.647 -16.068 1.00 84.94 96 PRO A O 1
ATOM 769 N N . LEU A 1 97 ? -4.202 -1.119 -14.510 1.00 88.12 97 LEU A N 1
ATOM 770 C CA . LEU A 1 97 ? -3.788 0.028 -15.314 1.00 88.12 97 LEU A CA 1
ATOM 771 C C . LEU A 1 97 ? -2.289 -0.042 -15.640 1.00 88.12 97 LEU A C 1
ATOM 773 O O . LEU A 1 97 ? -1.897 0.173 -16.782 1.00 88.12 97 LEU A O 1
ATOM 777 N N . VAL A 1 98 ? -1.453 -0.404 -14.662 1.00 84.69 98 VAL A N 1
ATOM 778 C CA . VAL A 1 98 ? -0.013 -0.614 -14.867 1.00 84.69 98 VAL A CA 1
ATOM 779 C C . VAL A 1 98 ? 0.248 -1.773 -15.830 1.00 84.69 98 VAL A C 1
ATOM 781 O O . VAL A 1 98 ? 1.143 -1.649 -16.660 1.00 84.69 98 VAL A O 1
ATOM 784 N N . GLY A 1 99 ? -0.518 -2.865 -15.759 1.00 84.06 99 GLY A N 1
ATOM 785 C CA . GLY A 1 99 ? -0.421 -3.981 -16.707 1.00 84.06 99 GLY A CA 1
ATOM 786 C C . GLY A 1 99 ? -0.709 -3.549 -18.145 1.00 84.06 99 GLY A C 1
ATOM 787 O O . GLY A 1 99 ? 0.130 -3.737 -19.021 1.00 84.06 99 GLY A O 1
ATOM 788 N N . ILE A 1 100 ? -1.834 -2.861 -18.359 1.00 87.81 100 ILE A N 1
ATOM 789 C CA . ILE A 1 100 ? -2.262 -2.386 -19.684 1.00 87.81 100 ILE A CA 1
ATOM 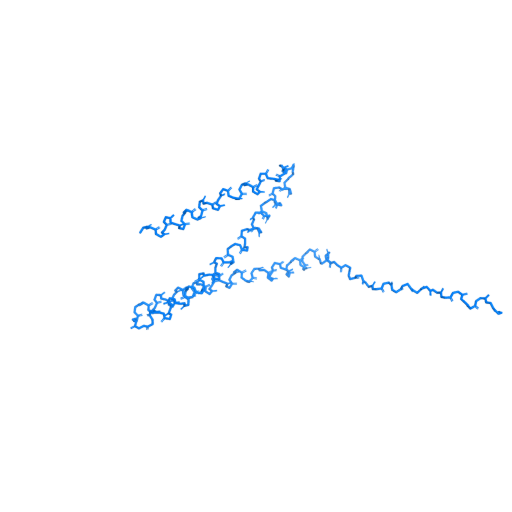790 C C . ILE A 1 100 ? -1.279 -1.357 -20.245 1.00 87.81 100 ILE A C 1
ATOM 792 O O . ILE A 1 100 ? -0.906 -1.422 -21.414 1.00 87.81 100 ILE A O 1
ATOM 796 N N . VAL A 1 101 ? -0.826 -0.409 -19.419 1.00 87.06 101 VAL A N 1
ATOM 797 C CA . VAL A 1 101 ? 0.179 0.581 -19.831 1.00 87.06 101 VAL A CA 1
ATOM 798 C C . VAL A 1 101 ? 1.492 -0.112 -20.170 1.00 87.06 101 VAL A C 1
ATOM 800 O O . VAL A 1 101 ? 2.132 0.265 -21.146 1.00 87.06 101 VAL A O 1
ATOM 803 N N . ARG A 1 102 ? 1.890 -1.145 -19.415 1.00 81.81 102 ARG A N 1
ATOM 804 C CA . ARG A 1 102 ? 3.104 -1.898 -19.729 1.00 81.81 102 ARG A CA 1
ATOM 805 C C . ARG A 1 102 ? 3.008 -2.603 -21.075 1.00 81.81 102 ARG A C 1
ATOM 807 O O . ARG A 1 102 ? 3.912 -2.474 -21.889 1.00 81.81 102 ARG A O 1
ATOM 814 N N . GLU A 1 103 ? 1.898 -3.284 -21.305 1.00 84.88 103 GLU A N 1
ATOM 815 C CA . GLU A 1 103 ? 1.624 -4.024 -22.533 1.00 84.88 103 GLU A CA 1
ATOM 816 C C . GLU A 1 103 ? 1.508 -3.098 -23.753 1.00 84.88 103 GLU A C 1
ATOM 818 O O . GLU A 1 103 ? 2.076 -3.380 -24.804 1.00 84.88 103 GLU A O 1
ATOM 823 N N . THR A 1 104 ? 0.857 -1.943 -23.591 1.00 83.31 104 THR A N 1
ATOM 824 C CA . THR A 1 104 ? 0.608 -0.988 -24.683 1.00 83.31 104 THR A CA 1
ATOM 825 C C . THR A 1 104 ? 1.828 -0.119 -25.007 1.00 83.31 104 THR A C 1
ATOM 827 O O . THR A 1 104 ? 2.063 0.190 -26.171 1.00 83.31 104 THR A O 1
ATOM 830 N N . ILE A 1 105 ? 2.599 0.310 -23.999 1.00 81.31 105 ILE A N 1
ATOM 831 C CA . ILE A 1 105 ? 3.721 1.253 -24.176 1.00 81.31 105 ILE A CA 1
ATOM 832 C C . ILE A 1 105 ? 5.057 0.540 -24.376 1.00 81.31 105 ILE A C 1
ATOM 834 O O . ILE A 1 105 ? 5.883 1.017 -25.151 1.00 81.31 105 ILE A O 1
ATOM 838 N N . PHE A 1 106 ? 5.290 -0.582 -23.691 1.00 76.50 106 PHE A N 1
ATOM 839 C CA . PHE A 1 106 ? 6.557 -1.313 -23.794 1.00 76.50 106 PHE A CA 1
ATOM 840 C C . PHE A 1 106 ? 6.473 -2.536 -24.711 1.00 76.50 106 PHE A C 1
ATOM 842 O O . PHE A 1 106 ? 7.515 -3.111 -25.013 1.00 76.50 106 PHE A O 1
ATOM 849 N N . GLY A 1 107 ? 5.273 -2.886 -25.197 1.00 64.75 107 GLY A N 1
ATOM 850 C CA . GLY A 1 107 ? 5.040 -4.072 -26.015 1.00 64.75 107 GLY A CA 1
ATOM 851 C C . GLY A 1 107 ? 5.254 -5.347 -25.201 1.00 64.75 107 GLY A C 1
ATOM 852 O O . GLY A 1 107 ? 6.196 -5.466 -24.419 1.00 64.75 107 GLY A O 1
ATOM 853 N N . SER A 1 108 ? 4.381 -6.332 -25.362 1.00 58.56 108 SER A N 1
ATOM 854 C CA . SER A 1 108 ? 4.546 -7.659 -24.769 1.00 58.56 108 SER A CA 1
ATOM 855 C C . SER A 1 108 ? 5.824 -8.337 -25.295 1.00 58.56 108 SER A C 1
ATOM 857 O O . SER A 1 108 ? 5.792 -9.099 -26.255 1.00 58.56 108 SER A O 1
ATOM 859 N N . SER A 1 109 ? 6.968 -8.079 -24.664 1.00 61.06 109 SER A N 1
ATOM 860 C CA . SER A 1 109 ? 8.162 -8.927 -24.764 1.00 61.06 109 SER A CA 1
ATOM 861 C C . SER A 1 109 ? 8.061 -10.021 -23.701 1.00 61.06 109 SER A C 1
ATOM 863 O O . SER A 1 109 ? 8.888 -10.107 -22.797 1.00 61.06 109 SER A O 1
ATOM 865 N N . GLY A 1 110 ? 6.968 -10.776 -23.743 1.00 63.50 110 GLY A N 1
ATOM 866 C CA . GLY A 1 110 ? 6.664 -11.827 -22.786 1.00 63.50 110 GLY A CA 1
ATOM 867 C C . GLY A 1 110 ? 5.960 -12.957 -23.506 1.00 63.50 110 GLY A C 1
ATOM 868 O O . GLY A 1 110 ? 4.808 -12.807 -23.896 1.00 63.50 110 GLY A O 1
ATOM 869 N N . ASP A 1 111 ? 6.706 -14.042 -23.657 1.00 54.12 111 ASP A N 1
ATOM 870 C CA . ASP A 1 111 ? 6.294 -15.361 -24.107 1.00 54.12 111 ASP A CA 1
ATOM 871 C C . ASP A 1 111 ? 5.969 -15.454 -25.598 1.00 54.12 111 ASP A C 1
ATOM 873 O O . ASP A 1 111 ? 4.827 -15.385 -26.05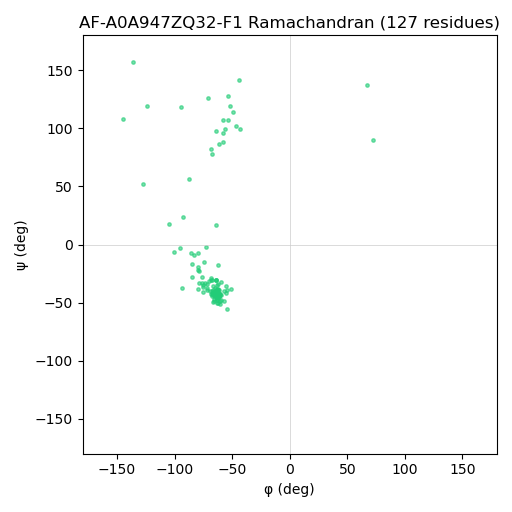3 1.00 54.12 111 ASP A O 1
ATOM 877 N N . THR A 1 112 ? 7.013 -15.770 -26.372 1.00 45.28 112 THR A N 1
ATOM 878 C CA . THR A 1 112 ? 6.842 -16.823 -27.370 1.00 45.28 112 THR A CA 1
ATOM 879 C C . THR A 1 112 ? 6.149 -17.975 -26.651 1.00 45.28 112 THR A C 1
ATOM 881 O O . THR A 1 112 ? 6.768 -18.690 -25.868 1.00 45.28 112 THR A O 1
ATOM 884 N N . VAL A 1 113 ? 4.842 -18.118 -26.862 1.00 53.06 113 VAL A N 1
ATOM 885 C CA . VAL A 1 113 ? 4.201 -19.417 -26.729 1.00 53.06 113 VAL A CA 1
ATOM 886 C C . VAL A 1 113 ? 5.091 -20.333 -27.550 1.00 53.06 113 VAL A C 1
ATOM 888 O O . VAL A 1 113 ? 5.221 -20.114 -28.758 1.00 53.06 113 VAL A O 1
ATOM 891 N N . ASP A 1 114 ? 5.766 -21.276 -26.898 1.00 57.28 114 ASP A N 1
ATOM 892 C CA . ASP A 1 114 ? 6.371 -22.405 -27.578 1.00 57.28 114 ASP A CA 1
ATOM 893 C C . ASP A 1 114 ? 5.212 -23.098 -28.295 1.00 57.28 114 ASP A C 1
ATOM 895 O O . ASP A 1 114 ? 4.498 -23.939 -27.745 1.00 57.28 114 ASP A O 1
ATOM 899 N N . VAL A 1 115 ? 4.941 -22.652 -29.525 1.00 57.94 115 VAL A N 1
ATOM 900 C CA . VAL A 1 115 ? 4.184 -23.420 -30.493 1.00 57.94 115 VAL A CA 1
ATOM 901 C C . VAL A 1 115 ? 4.914 -24.738 -30.490 1.00 57.94 115 VAL A C 1
ATOM 903 O O . VAL A 1 115 ? 6.115 -24.751 -30.750 1.00 57.94 115 VAL A O 1
ATOM 906 N N . TYR A 1 116 ? 4.217 -25.811 -30.122 1.00 57.25 116 TYR A N 1
ATOM 907 C CA . TYR A 1 116 ? 4.688 -27.163 -30.334 1.00 57.25 116 TYR A CA 1
ATOM 908 C C . TYR A 1 116 ? 5.277 -27.210 -31.743 1.00 57.25 116 TYR A C 1
ATOM 910 O O . TYR A 1 116 ? 4.545 -27.291 -32.731 1.00 57.25 116 TYR A O 1
ATOM 918 N N . GLN A 1 117 ? 6.603 -27.115 -31.833 1.00 50.56 117 GLN A N 1
ATOM 919 C CA . GLN A 1 117 ? 7.354 -27.554 -32.981 1.00 50.56 117 GLN A CA 1
ATOM 920 C C . GLN A 1 117 ? 7.161 -29.062 -32.899 1.00 50.56 117 GLN A C 1
ATOM 922 O O . GLN A 1 117 ? 7.929 -29.782 -32.269 1.00 50.56 117 GLN A O 1
ATOM 927 N N . GLY A 1 118 ? 6.019 -29.531 -33.406 1.00 56.47 118 GLY A N 1
ATOM 928 C CA . GLY A 1 118 ? 5.907 -30.905 -33.825 1.00 56.47 118 GLY A CA 1
ATOM 929 C C . GLY A 1 118 ? 7.063 -31.062 -34.786 1.00 56.47 118 GLY A C 1
ATOM 930 O O . GLY A 1 118 ? 7.058 -30.446 -35.853 1.00 56.47 118 GLY A O 1
ATOM 931 N N . ASN A 1 119 ? 8.095 -31.778 -34.349 1.00 55.19 119 ASN A N 1
ATOM 932 C CA . ASN A 1 119 ? 9.079 -32.309 -35.256 1.00 55.19 119 ASN A CA 1
ATOM 933 C C . ASN A 1 119 ? 8.251 -33.136 -36.230 1.00 55.19 119 ASN A C 1
ATOM 935 O O . ASN A 1 119 ? 7.792 -34.233 -35.913 1.00 55.19 119 ASN A O 1
ATOM 939 N N . LEU A 1 120 ? 7.963 -32.550 -37.388 1.00 64.81 120 LEU A N 1
ATOM 940 C CA . LEU A 1 120 ? 7.697 -33.326 -38.572 1.00 64.81 120 LEU A CA 1
ATOM 941 C C . LEU A 1 120 ? 9.049 -33.958 -38.871 1.00 64.81 120 LEU A C 1
ATOM 943 O O . LEU A 1 120 ? 9.818 -33.449 -39.683 1.00 64.81 120 LEU A O 1
ATOM 947 N N . ASP A 1 121 ? 9.371 -35.007 -38.116 1.00 63.69 121 ASP A N 1
ATOM 948 C CA . ASP A 1 12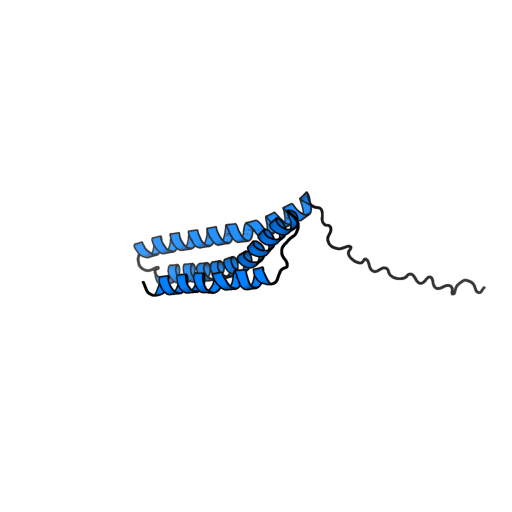1 ? 10.278 -36.027 -38.583 1.00 63.69 121 ASP A CA 1
ATOM 949 C C . ASP A 1 121 ? 9.595 -36.511 -39.859 1.00 63.69 121 ASP A C 1
ATOM 951 O O . ASP A 1 121 ? 8.589 -37.225 -39.824 1.00 63.69 121 ASP A O 1
ATOM 955 N N . PHE A 1 122 ? 10.028 -35.948 -40.986 1.00 68.69 122 PHE A N 1
ATOM 956 C CA . PHE A 1 122 ? 9.670 -36.464 -42.287 1.00 68.69 122 PHE A CA 1
ATOM 957 C C . PHE A 1 122 ? 10.173 -37.901 -42.266 1.00 68.69 122 PHE A C 1
ATOM 959 O O . PHE A 1 122 ? 11.371 -38.158 -42.199 1.00 68.69 122 PHE A O 1
ATOM 966 N N . ASP A 1 123 ? 9.229 -38.828 -42.170 1.00 67.56 123 ASP A N 1
ATOM 967 C CA . ASP A 1 123 ? 9.495 -40.247 -42.269 1.00 67.56 123 ASP A CA 1
ATOM 968 C C . ASP A 1 123 ? 10.022 -40.501 -43.686 1.00 67.56 123 ASP A C 1
ATOM 970 O O . ASP A 1 123 ? 9.247 -40.582 -44.639 1.00 67.56 123 ASP A O 1
ATOM 974 N N . ASP A 1 124 ? 11.349 -40.581 -43.824 1.00 67.62 124 ASP A N 1
ATOM 975 C CA . ASP A 1 124 ? 12.091 -40.883 -45.063 1.00 67.62 124 ASP A CA 1
ATOM 976 C C . ASP A 1 124 ? 11.811 -42.314 -45.592 1.00 67.62 124 ASP A C 1
ATOM 978 O O . ASP A 1 124 ? 12.535 -42.859 -46.425 1.00 67.62 124 ASP A O 1
ATOM 982 N N . SER A 1 125 ? 10.741 -42.964 -45.130 1.00 66.75 125 SER A N 1
ATOM 983 C CA . SER A 1 125 ? 10.356 -44.329 -45.493 1.00 66.75 125 SER A CA 1
ATOM 984 C C . SER A 1 125 ? 9.789 -44.471 -46.915 1.00 66.75 125 SER A C 1
ATOM 986 O O . SER A 1 125 ? 9.511 -45.592 -47.348 1.00 66.75 125 SER A O 1
ATOM 988 N N . TYR A 1 126 ? 9.654 -43.375 -47.672 1.00 62.12 126 TYR A N 1
ATOM 989 C CA . TYR A 1 126 ? 9.103 -43.374 -49.034 1.00 62.12 126 TYR A CA 1
ATOM 990 C C . TYR A 1 126 ? 10.151 -43.441 -50.163 1.00 62.12 126 TYR A C 1
ATOM 992 O O . TYR A 1 126 ? 9.762 -43.582 -51.320 1.00 62.12 126 TYR A O 1
ATOM 1000 N N . ASP A 1 127 ? 11.454 -43.442 -49.856 1.00 63.06 127 ASP A N 1
ATOM 1001 C CA . ASP A 1 127 ? 12.543 -43.473 -50.858 1.00 63.06 127 ASP A CA 1
ATOM 1002 C C . ASP A 1 127 ? 13.041 -44.896 -51.211 1.00 63.06 127 ASP A C 1
ATOM 1004 O O . ASP A 1 127 ? 14.179 -45.108 -51.642 1.00 63.06 127 ASP A O 1
ATOM 1008 N N . GLN A 1 128 ? 12.202 -45.917 -51.017 1.00 63.75 128 GLN A N 1
ATOM 1009 C CA . GLN A 1 128 ? 12.540 -47.321 -51.293 1.00 63.75 128 GLN A CA 1
ATOM 1010 C C . GLN A 1 128 ? 11.507 -48.020 -52.192 1.00 63.75 128 GLN A C 1
ATOM 1012 O O . GLN A 1 128 ? 11.046 -49.100 -51.837 1.00 63.75 128 GLN A O 1
ATOM 1017 N N . TYR A 1 129 ? 11.169 -47.445 -53.355 1.00 58.66 129 TYR A N 1
ATOM 1018 C CA . TYR A 1 129 ? 10.563 -48.178 -54.484 1.00 58.66 129 TYR A CA 1
ATOM 1019 C C . TYR A 1 129 ? 10.988 -47.607 -55.839 1.00 58.66 129 TYR A C 1
ATOM 1021 O O . TYR A 1 129 ? 10.986 -46.366 -55.987 1.00 58.66 129 TYR A O 1
#

Sequence (129 aa):
MKKIKKYLIAFVVCFPFIPAFVLASSAPENFQGLIGRAVELISLMVPLLISASVLLFIYGIARYIYYGDSDTKREEGRNFMMWGIIALFVMVSIWPLVGIVRETIFGSSGDTVDVYQGNLDFDDSYDQY

pLDDT: mean 71.47, std 11.31, range [45.28, 89.88]

Mean predicted aligned error: 16.17 Å

Radius of gyration: 26.18 Å; Cα contacts (8 Å, |Δi|>4): 33; chains: 1; bounding box: 55×57×79 Å

Foldseek 3Di:
DVVVVVVVVVVVVVVVVLVVVVVVDPDDPDPVVVVVSVVVSVVVVLVVVLVVLVVQLVVLVVQLVVPVPDPVSNVVSVVSNVVSVVVNCVSVVVPVVVVVCCCVVVNPPDDPPPPPPPPPPVPPVPPPD